Protein AF-M6GKV5-F1 (afdb_monomer)

Mean predicted aligned error: 7.82 Å

InterPro domains:
  IPR021246 Protein of unknown function DUF2797 [PF10977] (16-165)

Radius of gyration: 19.6 Å; Cα contacts (8 Å, |Δi|>4): 240; chains: 1; bounding box: 43×52×45 Å

Solvent-accessible surface area (backbone atoms only — not comparable to full-atom values): 10154 Å² total; per-residue (Å²): 132,84,76,83,63,79,79,56,80,62,60,68,76,50,64,96,54,92,82,84,88,77,86,84,86,70,43,54,14,68,88,75,61,49,80,35,98,59,73,39,92,92,35,19,32,75,65,54,38,73,53,39,49,88,52,36,67,32,71,81,38,27,56,63,50,48,51,91,75,80,43,61,75,40,58,78,55,39,54,73,67,37,55,34,58,18,31,27,27,41,31,36,26,78,54,57,30,70,48,76,39,72,52,81,74,79,78,50,72,51,48,81,68,56,23,86,45,72,47,82,70,49,76,36,67,25,35,37,59,34,26,46,51,41,59,58,50,42,76,81,32,60,75,76,77,57,65,68,51,55,74,72,46,85,54,85,88,73,71,57,70,66,56,56,75,78,111

Organism: NCBI:txid1001590

Structure (mmCIF, N/CA/C/O backbone):
data_AF-M6GKV5-F1
#
_entry.id   AF-M6GKV5-F1
#
loop_
_atom_site.group_PDB
_atom_site.id
_atom_site.type_symbol
_atom_site.label_atom_id
_atom_site.label_alt_id
_atom_site.label_comp_id
_atom_site.label_asym_id
_atom_site.label_entity_id
_atom_site.label_seq_id
_atom_site.pdbx_PDB_ins_code
_atom_site.Cartn_x
_atom_site.Cartn_y
_atom_site.Cartn_z
_atom_site.occupancy
_atom_site.B_iso_or_equiv
_atom_site.auth_seq_id
_atom_site.auth_comp_id
_atom_site.auth_asym_id
_atom_site.auth_atom_id
_atom_site.pdbx_PDB_model_num
ATOM 1 N N . GLN A 1 1 ? -12.727 6.338 -12.008 1.00 35.12 1 GLN A N 1
ATOM 2 C CA . GLN A 1 1 ? -13.398 5.731 -10.838 1.00 35.12 1 GLN A CA 1
ATOM 3 C C . GLN A 1 1 ? -14.035 6.851 -10.035 1.00 35.12 1 GLN A C 1
ATOM 5 O O . GLN A 1 1 ? -13.320 7.759 -9.635 1.00 35.12 1 GLN A O 1
ATOM 10 N N . LYS A 1 2 ? -15.362 6.851 -9.859 1.00 23.94 2 LYS A N 1
ATOM 11 C CA . LYS A 1 2 ? -16.000 7.783 -8.923 1.00 23.94 2 LYS A CA 1
ATOM 12 C C . LYS A 1 2 ? -15.650 7.295 -7.523 1.00 23.94 2 LYS A C 1
ATOM 14 O O . LYS A 1 2 ? -16.086 6.213 -7.139 1.00 23.94 2 LYS A O 1
ATOM 19 N N . ALA A 1 3 ? -14.816 8.037 -6.801 1.00 28.81 3 ALA A N 1
ATOM 20 C CA . ALA A 1 3 ? -14.726 7.849 -5.366 1.00 28.81 3 ALA A CA 1
ATOM 21 C C . ALA A 1 3 ? -16.154 8.007 -4.829 1.00 28.81 3 ALA A C 1
ATOM 23 O O . ALA A 1 3 ? -16.751 9.069 -4.996 1.00 28.81 3 ALA A O 1
ATOM 24 N N . ASN A 1 4 ? -16.718 6.950 -4.241 1.00 33.19 4 ASN A N 1
ATOM 25 C CA . ASN A 1 4 ? -17.894 7.064 -3.382 1.00 33.19 4 ASN A CA 1
ATOM 26 C C . ASN A 1 4 ? -17.438 7.787 -2.110 1.00 33.19 4 ASN A C 1
ATOM 28 O O . ASN A 1 4 ? -17.336 7.210 -1.030 1.00 33.19 4 ASN A O 1
ATOM 32 N N . ILE A 1 5 ? -17.099 9.067 -2.256 1.00 46.44 5 ILE A N 1
ATOM 33 C CA . ILE A 1 5 ? -17.201 10.006 -1.159 1.00 46.44 5 ILE A CA 1
ATOM 34 C C . ILE A 1 5 ? -18.688 9.953 -0.845 1.00 46.44 5 ILE A C 1
ATOM 36 O O . ILE A 1 5 ? -19.506 10.256 -1.711 1.00 46.44 5 ILE A O 1
ATOM 40 N N . GLN A 1 6 ? -19.053 9.474 0.343 1.00 49.38 6 GLN A N 1
ATOM 41 C CA . GLN A 1 6 ? -20.371 9.784 0.869 1.00 49.38 6 GLN A CA 1
ATOM 42 C C . GLN A 1 6 ? -20.439 11.309 0.857 1.00 49.38 6 GLN A C 1
ATOM 44 O O . GLN A 1 6 ? -19.836 11.953 1.716 1.00 49.38 6 GLN A O 1
ATOM 49 N N . GLU A 1 7 ? -21.052 11.882 -0.180 1.00 50.94 7 GLU A N 1
ATOM 50 C CA . GLU A 1 7 ? -21.333 13.301 -0.257 1.00 50.94 7 GLU A CA 1
ATOM 51 C C . GLU A 1 7 ? -22.233 13.565 0.935 1.00 50.94 7 GLU A C 1
ATOM 53 O O . GLU A 1 7 ? -23.427 13.287 0.916 1.00 50.94 7 GLU A O 1
ATOM 58 N N . ASN A 1 8 ? -21.629 13.979 2.042 1.00 57.34 8 ASN A N 1
ATOM 59 C CA . ASN A 1 8 ? -22.368 14.496 3.160 1.00 57.34 8 ASN A CA 1
ATOM 60 C C . ASN A 1 8 ? -22.559 15.973 2.815 1.00 57.34 8 ASN A C 1
ATOM 62 O O . ASN A 1 8 ? -21.625 16.755 3.028 1.00 57.34 8 ASN A O 1
ATOM 66 N N . PRO A 1 9 ? -23.715 16.374 2.246 1.00 62.62 9 PRO A N 1
ATOM 67 C CA . PRO A 1 9 ? -23.938 17.743 1.774 1.00 62.62 9 PRO A CA 1
ATOM 68 C C . PRO A 1 9 ? -23.757 18.775 2.896 1.00 62.62 9 PRO A C 1
ATOM 70 O O . PRO A 1 9 ? -23.575 19.961 2.641 1.00 62.62 9 PRO A O 1
ATOM 73 N N . ASN A 1 10 ? -23.733 18.323 4.154 1.00 69.62 10 ASN A N 1
ATOM 74 C CA . ASN A 1 10 ? -23.466 19.155 5.311 1.00 69.62 10 ASN A CA 1
ATOM 75 C C . ASN A 1 10 ? -22.005 19.568 5.493 1.00 69.62 10 ASN A C 1
ATOM 77 O O . ASN A 1 10 ? -21.770 20.497 6.256 1.00 69.62 10 ASN A O 1
ATOM 81 N N . ILE A 1 11 ? -21.017 18.948 4.835 1.00 74.62 11 ILE A N 1
ATOM 82 C CA . ILE A 1 11 ? -19.611 19.328 5.057 1.00 74.62 11 ILE A CA 1
ATOM 83 C C . ILE A 1 11 ? -19.330 20.759 4.574 1.00 74.62 11 ILE A C 1
ATOM 85 O O . ILE A 1 11 ? -18.618 21.512 5.237 1.00 74.62 11 ILE A O 1
ATOM 89 N N . LEU A 1 12 ? -19.987 21.167 3.480 1.00 83.56 12 LEU A N 1
ATOM 90 C CA . LEU A 1 12 ? -19.920 22.527 2.942 1.00 83.56 12 LEU A CA 1
ATOM 91 C C . LEU A 1 12 ? -20.478 23.556 3.936 1.00 83.56 12 LEU A C 1
ATOM 93 O O . LEU A 1 12 ? -19.957 24.664 4.033 1.00 83.56 12 LEU A O 1
ATOM 97 N N . ASN A 1 13 ? -21.460 23.166 4.757 1.00 85.62 13 ASN A N 1
ATOM 98 C CA . ASN A 1 13 ? -22.071 24.033 5.770 1.00 85.62 13 ASN A CA 1
ATOM 99 C C . ASN A 1 13 ? -21.129 24.369 6.938 1.00 85.62 13 ASN A C 1
ATOM 101 O O . ASN A 1 13 ? -21.470 25.208 7.779 1.00 85.62 13 ASN A O 1
ATOM 105 N N . TYR A 1 14 ? -19.968 23.718 7.019 1.00 83.19 14 TYR A N 1
ATOM 106 C CA . TYR A 1 14 ? -18.946 23.973 8.032 1.00 83.19 14 TYR A CA 1
ATOM 107 C C . TYR A 1 14 ? -17.732 24.746 7.496 1.00 83.19 14 TYR A C 1
ATOM 109 O O . TYR A 1 14 ? -16.850 25.096 8.281 1.00 83.19 14 TYR A O 1
ATOM 117 N N . LEU A 1 15 ? -17.696 25.077 6.198 1.00 87.50 15 LEU A N 1
ATOM 118 C CA . LEU A 1 15 ? -16.648 25.925 5.627 1.00 87.50 15 LEU A CA 1
ATOM 119 C C . LEU A 1 15 ? -16.670 27.326 6.256 1.00 87.50 15 LEU A C 1
ATOM 121 O O . LEU A 1 15 ? -17.727 27.908 6.490 1.00 87.50 15 LEU A O 1
ATOM 125 N N . GLY A 1 16 ? -15.486 27.855 6.572 1.00 88.25 16 GLY A N 1
ATOM 126 C CA . GLY A 1 16 ? -15.324 29.163 7.220 1.00 88.25 16 GLY A CA 1
ATOM 127 C C . GLY A 1 16 ? -15.725 29.211 8.701 1.00 88.25 16 GLY A C 1
ATOM 128 O O . GLY A 1 16 ? -15.538 30.241 9.348 1.00 88.25 16 GLY A O 1
ATOM 129 N N . LYS A 1 17 ? -16.240 28.114 9.274 1.00 91.69 17 LYS A N 1
ATOM 130 C CA . LYS A 1 17 ? -16.571 28.030 10.703 1.00 91.69 17 LYS A CA 1
ATOM 131 C C . LYS A 1 17 ? -15.373 27.535 11.511 1.00 91.69 17 LYS A C 1
ATOM 133 O O . LYS A 1 17 ? -14.589 26.706 11.056 1.00 91.69 17 LYS A O 1
ATOM 138 N N . LYS A 1 18 ? -15.259 28.004 12.757 1.00 91.38 18 LYS A N 1
ATOM 139 C CA . LYS A 1 18 ? -14.307 27.440 13.723 1.00 91.38 18 LYS A CA 1
ATOM 140 C C . LYS A 1 18 ? -14.850 26.107 14.229 1.00 91.38 18 LYS A C 1
ATOM 142 O O . LYS A 1 18 ? -15.872 26.073 14.909 1.00 91.38 18 LYS A O 1
ATOM 147 N N . LEU A 1 19 ? -14.166 25.023 13.886 1.00 90.06 19 LEU A N 1
ATOM 148 C CA . LEU A 1 19 ? -14.475 23.685 14.374 1.00 90.06 19 LEU A CA 1
ATOM 149 C C . LEU A 1 19 ? -13.652 23.387 15.626 1.00 90.06 19 LEU A C 1
ATOM 151 O O . LEU A 1 19 ? -12.460 23.686 15.681 1.00 90.06 19 LEU A O 1
ATOM 155 N N . ARG A 1 20 ? -14.290 22.768 16.619 1.00 91.50 20 ARG A N 1
ATOM 156 C CA . ARG A 1 20 ? -13.618 22.194 17.785 1.00 91.50 20 ARG A CA 1
ATOM 157 C C . ARG A 1 20 ? -13.834 20.689 17.762 1.00 91.50 20 ARG A C 1
ATOM 159 O O . ARG A 1 20 ? -14.970 20.231 17.689 1.00 91.50 20 ARG A O 1
ATOM 166 N N . LEU A 1 21 ? -12.742 19.937 17.822 1.00 91.19 21 LEU A N 1
ATOM 167 C CA . LEU A 1 21 ? -12.769 18.489 17.979 1.00 91.19 21 LEU A CA 1
ATOM 168 C C . LEU A 1 21 ? -12.429 18.158 19.430 1.00 91.19 21 LEU A C 1
ATOM 170 O O . LEU A 1 21 ? -11.436 18.650 19.966 1.00 91.19 21 LEU A O 1
ATOM 174 N N . GLU A 1 22 ? -13.254 17.330 20.060 1.00 93.00 22 GLU A N 1
ATOM 175 C CA . GLU A 1 22 ? -13.043 16.860 21.426 1.00 93.00 22 GLU A CA 1
ATOM 176 C C . GLU A 1 22 ? -13.018 15.336 21.444 1.00 93.00 22 GLU A C 1
ATOM 178 O O . GLU A 1 22 ? -13.898 14.668 20.895 1.00 93.00 22 GLU A O 1
ATOM 183 N N . PHE A 1 23 ? -11.995 14.770 22.083 1.00 90.50 23 PHE A N 1
ATOM 184 C CA . PHE A 1 23 ? -11.916 13.329 22.246 1.00 90.50 23 PHE A CA 1
ATOM 185 C C . PHE A 1 23 ? -12.857 12.879 23.365 1.00 90.50 23 PHE A C 1
ATOM 187 O O . PHE A 1 23 ? -12.665 13.207 24.531 1.00 90.50 23 PHE A O 1
ATOM 194 N N . THR A 1 24 ? -13.852 12.069 23.012 1.00 89.69 24 THR A N 1
ATOM 195 C CA . THR A 1 24 ? -14.895 11.593 23.941 1.00 89.69 24 THR A CA 1
ATOM 196 C C . THR A 1 24 ? -14.413 10.550 24.960 1.00 89.69 24 THR A C 1
ATOM 198 O O . THR A 1 24 ? -15.215 10.026 25.734 1.00 89.69 24 THR A O 1
ATOM 201 N N . GLY A 1 25 ? -13.131 10.172 24.934 1.00 91.69 25 GLY A N 1
ATOM 202 C CA . GLY A 1 25 ? -12.575 9.099 25.766 1.00 91.69 25 GLY A CA 1
ATOM 203 C C . GLY A 1 25 ? -12.913 7.685 25.281 1.00 91.69 25 GLY A C 1
ATOM 204 O O . GLY A 1 25 ? -12.496 6.706 25.898 1.00 91.69 25 GLY A O 1
ATOM 205 N N . LYS A 1 26 ? -13.668 7.550 24.184 1.00 92.81 26 LYS A N 1
ATOM 206 C CA . LYS A 1 26 ? -14.112 6.263 23.640 1.00 92.81 26 LYS A CA 1
ATOM 207 C C . LYS A 1 26 ? -13.503 6.043 22.264 1.00 92.81 26 LYS A C 1
ATOM 209 O O . LYS A 1 26 ? -13.656 6.871 21.373 1.00 92.81 26 LYS A O 1
ATOM 214 N N . ILE A 1 27 ? -12.884 4.884 22.077 1.00 94.12 27 ILE A N 1
ATOM 215 C CA . ILE A 1 27 ? -12.479 4.384 20.762 1.00 94.12 27 ILE A CA 1
ATOM 216 C C . ILE A 1 27 ? -13.464 3.282 20.385 1.00 94.12 27 ILE A C 1
ATOM 218 O O . ILE A 1 27 ? -13.771 2.425 21.214 1.00 94.12 27 ILE A O 1
ATOM 222 N N . ARG A 1 28 ? -13.981 3.299 19.156 1.00 95.31 28 ARG A N 1
ATOM 223 C CA . ARG A 1 28 ? -14.873 2.257 18.635 1.00 95.31 28 ARG A CA 1
ATOM 224 C C . ARG A 1 28 ? -14.193 1.526 17.491 1.00 95.31 28 ARG A C 1
ATOM 226 O O . ARG A 1 28 ? -13.590 2.166 16.640 1.00 95.31 28 ARG A O 1
ATOM 233 N N . CYS A 1 29 ? -14.312 0.202 17.496 1.00 95.75 29 CYS A N 1
ATOM 234 C CA . CYS A 1 29 ? -13.893 -0.632 16.376 1.00 95.75 29 CYS A CA 1
ATOM 235 C C . CYS A 1 29 ? -14.651 -0.223 15.107 1.00 95.75 29 CYS A C 1
ATOM 237 O O . CYS A 1 29 ? -15.880 -0.146 15.157 1.00 95.75 29 CYS A O 1
ATOM 239 N N . VAL A 1 30 ? -13.947 -0.015 13.996 1.00 95.00 30 VAL A N 1
ATOM 240 C CA . VAL A 1 30 ? -14.570 0.323 12.708 1.00 95.00 30 VAL A CA 1
ATOM 241 C C . VAL A 1 30 ? -15.416 -0.841 12.184 1.00 95.00 30 VAL A C 1
ATOM 243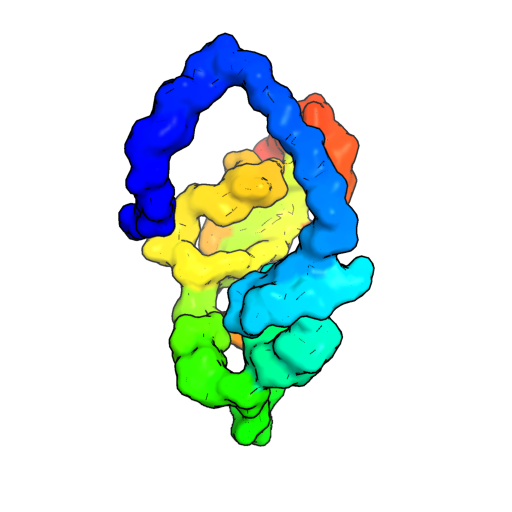 O O . VAL A 1 30 ? -16.547 -0.609 11.770 1.00 95.00 30 VAL A O 1
ATOM 246 N N . SER A 1 31 ? -14.948 -2.091 12.295 1.00 94.19 31 SER A N 1
ATOM 247 C CA . SER A 1 31 ? -15.705 -3.243 11.778 1.00 94.19 31 SER A CA 1
ATOM 248 C C . SER A 1 31 ? -16.885 -3.667 12.662 1.00 94.19 31 SER A C 1
ATOM 250 O O . SER A 1 31 ? -17.928 -4.048 12.146 1.00 94.19 31 SER A O 1
ATOM 252 N N . CYS A 1 32 ? -16.747 -3.641 13.998 1.00 94.75 32 CYS A N 1
ATOM 253 C CA . CYS A 1 32 ? -17.768 -4.199 14.911 1.00 94.75 32 CYS A CA 1
ATOM 254 C C . CYS A 1 32 ? -18.400 -3.199 15.891 1.00 94.75 32 CYS A C 1
ATOM 256 O O . CYS A 1 32 ? -19.233 -3.580 16.712 1.00 94.75 32 CYS A O 1
ATOM 258 N N . GLY A 1 33 ? -17.979 -1.932 15.886 1.00 95.06 33 GLY A N 1
ATOM 259 C CA . GLY A 1 33 ? -18.553 -0.865 16.717 1.00 95.06 33 GLY A CA 1
ATOM 260 C C . GLY A 1 33 ? -18.280 -0.954 18.227 1.00 95.06 33 GLY A C 1
ATOM 261 O O . GLY A 1 33 ? -18.621 -0.018 18.964 1.00 95.06 33 GLY A O 1
ATOM 262 N N . ARG A 1 34 ? -17.659 -2.044 18.708 1.00 95.31 34 ARG A N 1
ATOM 263 C CA . ARG A 1 34 ? -17.352 -2.267 20.130 1.00 95.31 34 ARG A CA 1
ATOM 264 C C . ARG A 1 34 ? -16.420 -1.180 20.664 1.00 95.31 34 ARG A C 1
ATOM 266 O O . ARG A 1 34 ? -15.432 -0.828 20.019 1.00 95.31 34 ARG A O 1
ATOM 273 N N . ILE A 1 35 ? -16.712 -0.695 21.871 1.00 95.25 35 ILE A N 1
ATOM 274 C CA . ILE A 1 35 ? -15.834 0.234 22.583 1.00 95.25 35 ILE A CA 1
ATOM 275 C C . ILE A 1 35 ? -14.572 -0.512 23.024 1.00 95.25 35 ILE A C 1
ATOM 277 O O . ILE A 1 35 ? -14.642 -1.578 23.634 1.00 95.25 35 ILE A O 1
ATOM 281 N N . THR A 1 36 ? -13.415 0.058 22.719 1.00 94.50 36 THR A N 1
ATOM 282 C CA . THR A 1 36 ? -12.098 -0.483 23.045 1.00 94.50 36 THR A CA 1
ATOM 283 C C . THR A 1 36 ? -11.237 0.597 23.691 1.00 94.50 36 THR A C 1
ATOM 285 O O . THR A 1 36 ? -11.452 1.791 23.494 1.00 94.50 36 THR A O 1
ATOM 288 N N . LYS A 1 37 ? -10.248 0.179 24.486 1.00 91.12 37 LYS A N 1
ATOM 289 C CA . LYS A 1 37 ? -9.247 1.088 25.068 1.00 91.12 37 LYS A CA 1
ATOM 290 C C . LYS A 1 37 ? -8.160 1.476 24.063 1.00 91.12 37 LYS A C 1
ATOM 292 O O . LYS A 1 37 ? -7.479 2.47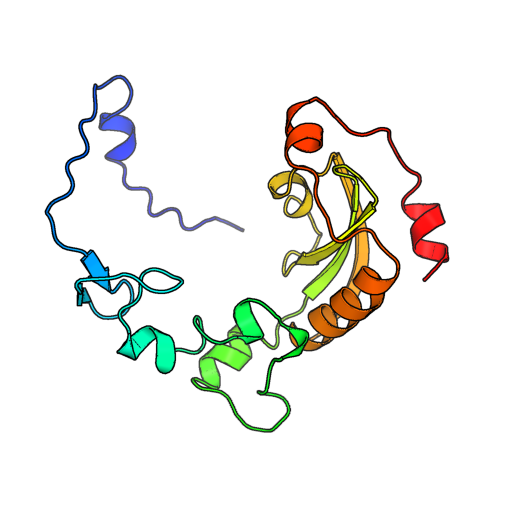4 24.260 1.00 91.12 37 LYS A O 1
ATOM 297 N N . LYS A 1 38 ? -7.962 0.657 23.027 1.00 92.00 38 LYS A N 1
ATOM 298 C CA . LYS A 1 38 ? -6.923 0.820 22.003 1.00 92.00 38 LYS A CA 1
ATOM 299 C C . LYS A 1 38 ? -7.482 0.475 20.631 1.00 92.00 38 LYS A C 1
ATOM 301 O O . LYS A 1 38 ? -8.308 -0.431 20.516 1.00 92.00 38 LYS A O 1
ATOM 306 N N . SER A 1 39 ? -7.002 1.184 19.622 1.00 93.31 39 SER A N 1
ATOM 307 C CA . SER A 1 39 ? -7.238 0.868 18.217 1.00 93.31 39 SER A CA 1
ATOM 308 C C . SER A 1 39 ? -6.047 0.095 17.653 1.00 93.31 39 SER A C 1
ATOM 310 O O . SER A 1 39 ? -4.909 0.375 18.032 1.00 93.31 39 SER A O 1
ATOM 312 N N . PHE A 1 40 ? -6.304 -0.853 16.758 1.00 93.31 40 PHE A N 1
ATOM 313 C CA . PHE A 1 40 ? -5.293 -1.633 16.050 1.00 93.31 40 PHE A CA 1
ATOM 314 C C . PHE A 1 40 ? -5.484 -1.478 14.538 1.00 93.31 40 PHE A C 1
ATOM 316 O O . PHE A 1 40 ? -6.616 -1.495 14.055 1.00 93.31 40 PHE A O 1
ATOM 323 N N . ASN A 1 41 ? -4.377 -1.358 13.799 1.00 88.69 41 ASN A N 1
ATOM 324 C CA . ASN A 1 41 ? -4.340 -1.253 12.336 1.00 88.69 41 ASN A CA 1
ATOM 325 C C . ASN A 1 41 ? -5.406 -0.289 11.763 1.00 88.69 41 ASN A C 1
ATOM 327 O O . ASN A 1 41 ? -5.382 0.896 12.090 1.00 88.69 41 ASN A O 1
ATOM 331 N N . GLN A 1 42 ? -6.368 -0.794 10.983 1.00 85.31 42 GLN A N 1
ATOM 332 C CA . GLN A 1 42 ? -7.424 -0.039 10.291 1.00 85.31 42 GLN A CA 1
ATOM 333 C C . GLN A 1 42 ? -8.539 0.507 11.210 1.00 85.31 42 GLN A C 1
ATOM 335 O O . GLN A 1 42 ? -9.662 0.730 10.768 1.00 85.31 42 GLN A O 1
ATOM 340 N N . GLY A 1 43 ? -8.279 0.718 12.504 1.00 92.38 43 GLY A N 1
ATOM 341 C CA . GLY A 1 43 ? -9.313 1.204 13.427 1.00 92.38 43 GLY A CA 1
ATOM 342 C C . GLY A 1 43 ? -10.016 0.108 14.232 1.00 92.38 43 GLY A C 1
ATOM 343 O O . GLY A 1 43 ? -11.107 0.328 14.758 1.00 92.38 43 GLY A O 1
ATOM 344 N N . ASN A 1 44 ? -9.436 -1.087 14.313 1.00 96.12 44 ASN A N 1
ATOM 345 C CA . ASN A 1 44 ? -10.117 -2.284 14.791 1.00 96.12 44 ASN A CA 1
ATOM 346 C C . ASN A 1 44 ? -9.829 -2.613 16.259 1.00 96.12 44 ASN A C 1
ATOM 348 O O . ASN A 1 44 ? -8.826 -2.195 16.837 1.00 96.12 44 ASN A O 1
ATOM 352 N N . CYS A 1 45 ? -10.726 -3.372 16.896 1.00 96.31 45 CYS A N 1
ATOM 353 C CA . CYS A 1 45 ? -10.450 -3.972 18.201 1.00 96.31 45 CYS A CA 1
ATOM 354 C C . CYS A 1 45 ? -9.513 -5.181 18.051 1.00 96.31 45 CYS A C 1
ATOM 356 O O . CYS A 1 45 ? -9.350 -5.720 16.959 1.00 96.31 45 CYS A O 1
ATOM 358 N N . PHE A 1 46 ? -8.931 -5.648 19.159 1.00 95.81 46 PHE A N 1
ATOM 359 C CA . PHE A 1 46 ? -7.952 -6.743 19.140 1.00 95.81 46 PHE A CA 1
ATOM 360 C C . PHE A 1 46 ? -8.482 -8.044 18.510 1.00 95.81 46 PHE A C 1
ATOM 362 O O . PHE A 1 46 ? -7.728 -8.749 17.844 1.00 95.81 46 PHE A O 1
ATOM 369 N N . THR A 1 47 ? -9.769 -8.356 18.690 1.00 95.81 47 THR A N 1
ATOM 370 C CA . THR A 1 47 ? -10.397 -9.532 18.067 1.00 95.81 47 THR A CA 1
ATOM 371 C C . THR A 1 47 ? -10.471 -9.367 16.552 1.00 95.81 47 THR A C 1
ATOM 373 O O . THR A 1 47 ? -9.902 -10.180 15.838 1.00 95.81 47 THR A O 1
ATOM 376 N N . CYS A 1 48 ? -11.077 -8.281 16.059 1.00 95.75 48 CYS A N 1
ATOM 377 C CA . CYS A 1 48 ? -11.181 -8.006 14.621 1.00 95.75 48 CYS A CA 1
ATOM 378 C C . CYS A 1 48 ? -9.803 -7.898 13.946 1.00 95.75 48 CYS A C 1
ATOM 380 O O . CYS A 1 48 ? -9.624 -8.346 12.819 1.00 95.75 48 CYS A O 1
ATOM 382 N N . PHE A 1 49 ? -8.809 -7.357 14.650 1.00 95.38 49 PHE A N 1
ATOM 383 C CA . PHE A 1 49 ? -7.427 -7.303 14.178 1.00 95.38 49 PHE A CA 1
ATOM 384 C C . PHE A 1 49 ? -6.826 -8.697 13.914 1.00 95.38 49 PHE A C 1
ATOM 386 O O . PHE A 1 49 ? -6.112 -8.885 12.932 1.00 95.38 49 PHE A O 1
ATOM 393 N N . GLN A 1 50 ? -7.122 -9.681 14.764 1.00 93.75 50 GLN A N 1
ATOM 394 C CA . GLN A 1 50 ? -6.635 -11.052 14.589 1.00 93.75 50 GLN A CA 1
ATOM 395 C C . GLN A 1 50 ? -7.447 -11.856 13.575 1.00 93.75 50 GLN A C 1
ATOM 397 O O . GLN A 1 50 ? -6.901 -12.764 12.958 1.00 93.75 50 GLN A O 1
ATOM 402 N N . THR A 1 51 ? -8.737 -11.556 13.420 1.00 94.00 51 THR A N 1
ATOM 403 C CA . THR A 1 51 ? -9.643 -12.406 12.640 1.00 94.00 51 THR A CA 1
ATOM 404 C C . THR A 1 51 ? -9.884 -11.916 11.222 1.00 94.00 51 THR A C 1
ATOM 406 O O . THR A 1 51 ? -10.094 -12.749 10.357 1.00 94.00 51 THR A O 1
ATOM 409 N N . LEU A 1 52 ? -9.864 -10.606 10.956 1.00 95.56 52 LEU A N 1
ATOM 410 C CA . LEU A 1 52 ? -10.196 -10.087 9.624 1.00 95.56 52 LEU A CA 1
ATOM 411 C C . LEU A 1 52 ? -8.981 -10.101 8.690 1.00 95.56 52 LEU A C 1
ATOM 413 O O . LEU A 1 52 ? -7.863 -9.783 9.116 1.00 95.56 52 LEU A O 1
ATOM 417 N N . ALA A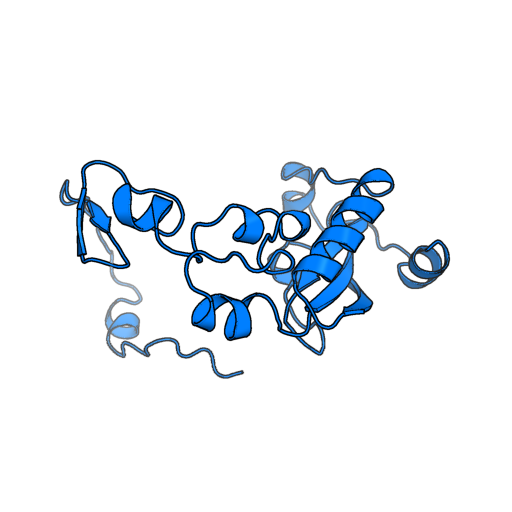 1 53 ? -9.210 -10.431 7.419 1.00 94.25 53 ALA A N 1
ATOM 418 C CA . ALA A 1 53 ? -8.190 -10.508 6.372 1.00 94.25 53 ALA A CA 1
ATOM 419 C C . ALA A 1 53 ? -7.594 -9.134 6.021 1.00 94.25 53 ALA A C 1
ATOM 421 O O . ALA A 1 53 ? -6.398 -9.029 5.762 1.00 94.25 53 ALA A O 1
ATOM 422 N N . GLU A 1 54 ? -8.375 -8.053 6.121 1.00 92.88 54 GLU A N 1
ATOM 423 C CA . GLU A 1 54 ? -7.892 -6.671 5.939 1.00 92.88 54 GLU A CA 1
ATOM 424 C C . GLU A 1 54 ? -6.809 -6.255 6.959 1.00 92.88 54 GLU A C 1
ATOM 426 O O . GLU A 1 54 ? -6.098 -5.265 6.764 1.00 92.88 54 GLU A O 1
ATOM 431 N N . ASN A 1 55 ? -6.680 -7.009 8.057 1.00 94.31 55 ASN A N 1
ATOM 432 C CA . ASN A 1 55 ? -5.669 -6.803 9.091 1.00 94.31 55 ASN A CA 1
ATOM 433 C C . ASN A 1 55 ? -4.528 -7.818 9.035 1.00 94.31 55 ASN A C 1
ATOM 435 O O . ASN A 1 55 ? -3.697 -7.857 9.945 1.00 94.31 55 ASN A O 1
ATOM 439 N N . ASP A 1 56 ? -4.491 -8.657 8.004 1.00 94.38 56 ASP A N 1
ATOM 440 C CA . ASP A 1 56 ? -3.442 -9.649 7.876 1.00 94.38 56 ASP A CA 1
ATOM 441 C C . ASP A 1 56 ? -2.101 -9.026 7.479 1.00 94.38 56 ASP A C 1
ATOM 443 O O . ASP A 1 56 ? -2.030 -7.950 6.879 1.00 94.38 56 ASP A O 1
ATOM 447 N N . LEU A 1 57 ? -1.009 -9.731 7.773 1.00 92.19 57 LEU A N 1
ATOM 448 C CA . LEU A 1 57 ? 0.33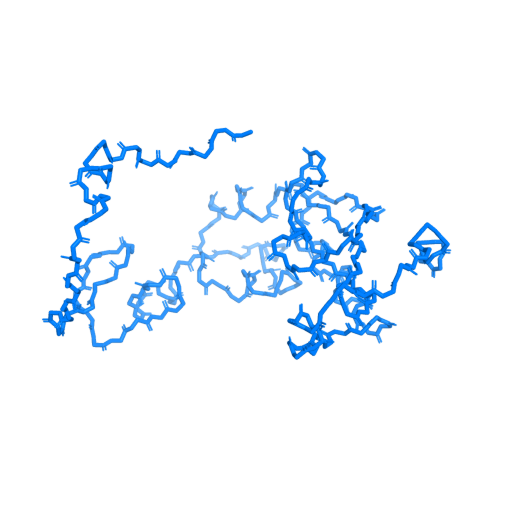7 -9.259 7.459 1.00 92.19 57 LEU A CA 1
ATOM 449 C C . LEU A 1 57 ? 0.524 -9.062 5.951 1.00 92.19 57 LEU A C 1
ATOM 451 O O . LEU A 1 57 ? 1.211 -8.128 5.533 1.00 92.19 57 LEU A O 1
ATOM 455 N N . CYS A 1 58 ? -0.155 -9.875 5.137 1.00 93.19 58 CYS A N 1
ATOM 456 C CA . CYS A 1 58 ? -0.112 -9.765 3.684 1.00 93.19 58 CYS A CA 1
ATOM 457 C C . CYS A 1 58 ? -0.661 -8.436 3.142 1.00 93.19 58 CYS A C 1
ATOM 459 O O . CYS A 1 58 ? -0.361 -8.052 2.013 1.00 93.19 58 CYS A O 1
ATOM 461 N N . ILE A 1 59 ? -1.411 -7.683 3.952 1.00 91.81 59 ILE A N 1
ATOM 462 C CA . ILE A 1 59 ? -1.880 -6.347 3.583 1.00 91.81 59 ILE A CA 1
ATOM 463 C C . ILE A 1 59 ? -0.758 -5.315 3.640 1.00 91.81 59 ILE A C 1
ATOM 465 O O . ILE A 1 59 ? -0.780 -4.359 2.868 1.00 91.81 59 ILE A O 1
ATOM 469 N N . LEU A 1 60 ? 0.233 -5.516 4.504 1.00 90.00 60 LEU A N 1
ATOM 470 C CA . LEU A 1 60 ? 1.412 -4.657 4.604 1.00 90.00 60 LEU A CA 1
ATOM 471 C C . LEU A 1 60 ? 2.588 -5.200 3.790 1.00 90.00 60 LEU A C 1
ATOM 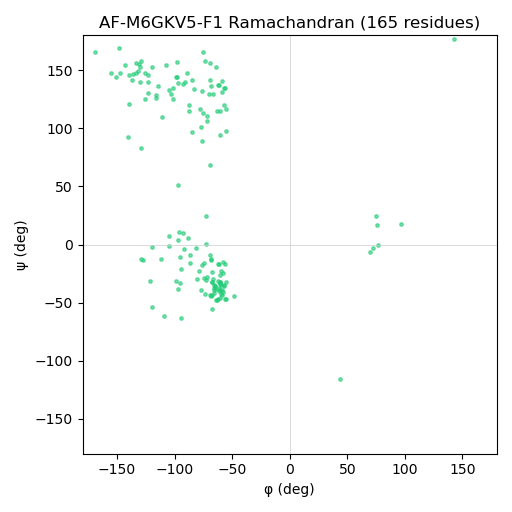473 O O . LEU A 1 60 ? 3.387 -4.427 3.276 1.00 90.00 60 LEU A O 1
ATOM 477 N N . ARG A 1 61 ? 2.697 -6.527 3.689 1.00 93.62 61 ARG A N 1
ATOM 478 C CA . ARG A 1 61 ? 3.779 -7.253 3.017 1.00 93.62 61 ARG A CA 1
ATOM 479 C C . ARG A 1 61 ? 3.190 -8.267 2.043 1.00 93.62 61 ARG A C 1
ATOM 481 O O . ARG A 1 61 ? 2.998 -9.425 2.421 1.00 93.62 61 ARG A O 1
ATOM 488 N N . PRO A 1 62 ? 2.830 -7.857 0.819 1.00 95.19 62 PRO A N 1
ATOM 489 C CA . PRO A 1 62 ? 2.064 -8.713 -0.082 1.00 95.19 62 PRO A CA 1
ATOM 490 C C . PRO A 1 62 ? 2.757 -10.023 -0.460 1.00 95.19 62 PRO A C 1
ATOM 492 O O . PRO A 1 62 ? 2.078 -11.023 -0.689 1.00 95.19 62 PRO A O 1
ATOM 495 N N . ASP A 1 63 ? 4.090 -10.057 -0.422 1.00 95.56 63 ASP A N 1
ATOM 496 C CA . ASP A 1 63 ? 4.901 -11.268 -0.590 1.00 95.56 63 ASP A CA 1
ATOM 497 C C . ASP A 1 63 ? 4.580 -12.366 0.444 1.00 95.56 63 ASP A C 1
ATOM 499 O O . ASP A 1 63 ? 4.766 -13.550 0.172 1.00 95.56 63 ASP A O 1
ATOM 503 N N . THR A 1 64 ? 4.051 -11.992 1.614 1.00 95.06 64 THR A N 1
ATOM 504 C CA . THR A 1 64 ? 3.671 -12.912 2.701 1.00 95.06 64 THR A CA 1
ATOM 505 C C . THR A 1 64 ? 2.237 -13.442 2.596 1.00 95.06 64 THR A C 1
ATOM 507 O O . THR A 1 64 ? 1.765 -14.132 3.499 1.00 95.06 64 THR A O 1
ATOM 510 N N . CYS A 1 65 ? 1.518 -13.142 1.509 1.00 94.62 65 CYS A N 1
ATOM 511 C CA . CYS A 1 65 ? 0.179 -13.679 1.278 1.00 94.62 65 CYS A CA 1
ATOM 512 C C . CYS A 1 65 ? 0.196 -15.209 1.280 1.00 94.62 65 CYS A C 1
ATOM 514 O O . CYS A 1 65 ? 0.848 -15.825 0.442 1.00 94.62 65 CYS A O 1
ATOM 516 N N . HIS A 1 66 ? -0.558 -15.821 2.189 1.00 93.62 66 HIS A N 1
ATOM 517 C CA . HIS A 1 66 ? -0.639 -17.272 2.372 1.00 93.62 66 HIS A CA 1
ATOM 518 C C . HIS A 1 66 ? -1.851 -17.909 1.670 1.00 93.62 66 HIS A C 1
ATOM 520 O O . HIS A 1 66 ? -2.020 -19.125 1.736 1.00 93.62 66 HIS A O 1
ATOM 526 N N . PHE A 1 67 ? -2.647 -17.127 0.924 1.00 92.38 67 PHE A N 1
ATOM 527 C CA . PHE A 1 67 ? -3.786 -17.652 0.157 1.00 92.38 67 PHE A CA 1
ATOM 528 C C . PHE A 1 67 ? -3.348 -18.722 -0.845 1.00 92.38 67 PHE A C 1
ATOM 530 O O . PHE A 1 67 ? -3.971 -19.773 -0.928 1.00 92.38 67 PHE A O 1
ATOM 537 N N . HIS A 1 68 ? -2.210 -18.528 -1.519 1.00 87.12 68 HIS A N 1
ATOM 538 C CA . HIS A 1 68 ? -1.627 -19.529 -2.424 1.00 87.12 68 HIS A CA 1
ATOM 539 C C . HIS A 1 68 ? -1.361 -20.904 -1.772 1.00 87.12 68 HIS A C 1
ATOM 541 O O . HIS A 1 68 ? -1.185 -21.884 -2.486 1.00 87.12 68 HIS A O 1
ATOM 547 N N . LEU A 1 69 ? -1.338 -20.989 -0.436 1.00 91.50 69 LEU A N 1
ATOM 548 C CA . LEU A 1 69 ? -1.205 -22.231 0.335 1.00 91.50 69 LEU A CA 1
ATOM 549 C C . LEU A 1 69 ? -2.566 -22.846 0.714 1.00 91.50 69 LEU A C 1
ATOM 551 O O . LEU A 1 69 ? -2.622 -23.737 1.555 1.00 91.50 69 LEU A O 1
ATOM 555 N N . GLY A 1 70 ? -3.669 -22.340 0.159 1.00 89.62 70 GLY A N 1
ATOM 556 C CA . GLY A 1 70 ? -5.030 -22.747 0.513 1.00 89.62 70 GLY A CA 1
ATOM 557 C C . GLY A 1 70 ? -5.521 -22.182 1.849 1.00 89.62 70 GLY A C 1
ATOM 558 O O . GLY A 1 70 ? -6.487 -22.694 2.406 1.00 89.62 70 GLY A O 1
ATOM 559 N N . THR A 1 71 ? -4.866 -21.146 2.390 1.00 91.25 71 THR A N 1
ATOM 560 C CA . THR A 1 71 ? -5.228 -20.564 3.693 1.00 91.25 71 THR A CA 1
ATOM 561 C C . THR A 1 71 ? -5.476 -19.065 3.575 1.00 91.25 71 THR A C 1
ATOM 563 O O . THR A 1 71 ? -4.613 -18.317 3.132 1.00 91.25 71 THR A O 1
ATOM 566 N N . CYS A 1 72 ? -6.640 -18.585 4.000 1.00 93.94 72 CYS A N 1
ATOM 567 C CA . CYS A 1 72 ? -6.937 -17.162 4.155 1.00 93.94 72 CYS A CA 1
ATOM 568 C C . CYS A 1 72 ? -7.899 -16.996 5.330 1.00 93.94 72 CYS A C 1
ATOM 570 O O . CYS A 1 72 ? -8.724 -17.878 5.561 1.00 93.94 72 CYS A O 1
ATOM 572 N N . ARG A 1 73 ? -7.808 -15.881 6.064 1.00 94.00 73 ARG A N 1
ATOM 573 C CA . ARG A 1 73 ? -8.775 -15.590 7.132 1.00 94.00 73 ARG A CA 1
ATOM 574 C C . ARG A 1 73 ? -10.197 -15.464 6.580 1.00 94.00 73 ARG A C 1
ATOM 576 O O . ARG A 1 73 ? -11.136 -15.927 7.212 1.00 94.00 73 ARG A O 1
ATOM 583 N N . GLU A 1 74 ? -10.323 -14.875 5.390 1.00 94.94 74 GLU A N 1
ATOM 584 C CA . GLU A 1 74 ? -11.584 -14.673 4.670 1.00 94.94 74 GLU A CA 1
ATOM 585 C C . GLU A 1 74 ? -11.347 -14.929 3.165 1.00 94.94 74 GLU A C 1
ATOM 587 O O . GLU A 1 74 ? -10.917 -14.019 2.453 1.00 94.94 74 GLU A O 1
ATOM 592 N N . PRO A 1 75 ? -11.566 -16.162 2.663 1.00 93.12 75 PRO A N 1
ATOM 593 C CA . PRO A 1 75 ? -11.296 -16.516 1.265 1.00 93.12 75 PRO A CA 1
ATOM 594 C C . PRO A 1 75 ? -12.021 -15.630 0.239 1.00 93.12 75 PRO A C 1
ATOM 596 O O . PRO A 1 75 ? -11.372 -15.066 -0.637 1.00 93.12 75 PRO A O 1
ATOM 599 N N . ASP A 1 76 ? -13.321 -15.382 0.413 1.00 93.19 76 ASP A N 1
ATOM 600 C CA . ASP A 1 76 ? -14.094 -14.524 -0.505 1.00 93.19 76 ASP A CA 1
ATOM 601 C C . ASP A 1 76 ? -13.540 -13.083 -0.565 1.00 93.19 76 ASP A C 1
ATOM 603 O O . ASP A 1 76 ? -13.552 -12.406 -1.599 1.00 93.19 76 ASP A O 1
ATOM 607 N N . TRP A 1 77 ? -13.001 -12.601 0.560 1.00 92.75 77 TRP A N 1
ATOM 608 C CA . TRP A 1 77 ? -12.325 -11.308 0.621 1.00 92.75 77 TRP A CA 1
ATOM 609 C C . TRP A 1 77 ? -11.003 -11.343 -0.152 1.00 92.75 77 TRP A C 1
ATOM 611 O O . TRP A 1 77 ? -10.697 -10.422 -0.911 1.00 92.75 77 TRP A O 1
ATOM 621 N N . GLY A 1 78 ? -10.220 -12.412 0.003 1.00 91.88 78 GLY A N 1
ATOM 622 C CA . GLY A 1 78 ? -8.949 -12.562 -0.696 1.00 91.88 78 GLY A CA 1
ATOM 623 C C . GLY A 1 78 ? -9.103 -12.683 -2.215 1.00 91.88 78 GLY A C 1
ATOM 624 O O . GLY A 1 78 ? -8.297 -12.088 -2.927 1.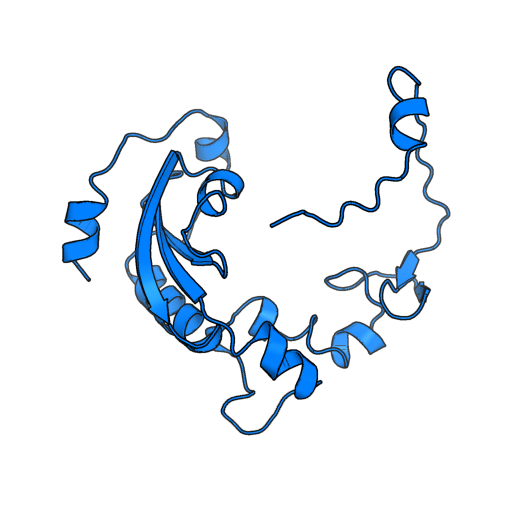00 91.88 78 GLY A O 1
ATOM 625 N N . ASP A 1 79 ? -10.151 -13.324 -2.729 1.00 90.06 79 ASP A N 1
ATOM 626 C CA . ASP A 1 79 ? -10.422 -13.360 -4.177 1.00 90.06 79 ASP A CA 1
ATOM 627 C C . ASP A 1 79 ? -10.603 -11.954 -4.761 1.00 90.06 79 ASP A C 1
ATOM 629 O O . ASP A 1 79 ? -10.073 -11.623 -5.820 1.00 90.06 79 ASP A O 1
ATOM 633 N N . THR A 1 80 ? -11.277 -11.075 -4.022 1.00 90.25 80 THR A N 1
ATOM 634 C CA . THR A 1 80 ? -11.578 -9.709 -4.474 1.00 90.25 80 THR A CA 1
ATOM 635 C C . THR A 1 80 ? -10.472 -8.687 -4.182 1.00 90.25 80 THR A C 1
ATOM 637 O O . THR A 1 80 ? -10.473 -7.607 -4.775 1.00 90.25 80 THR A O 1
ATOM 640 N N . HIS A 1 81 ? -9.517 -8.997 -3.295 1.00 89.88 81 HIS A N 1
ATOM 641 C CA . HIS A 1 81 ? -8.485 -8.046 -2.844 1.00 89.88 81 HIS A CA 1
ATOM 642 C C . HIS A 1 81 ? -7.040 -8.497 -3.099 1.00 89.88 81 HIS A C 1
ATOM 644 O O . HIS A 1 81 ? -6.156 -7.658 -3.300 1.00 89.88 81 HIS A O 1
ATOM 650 N N . CYS A 1 82 ? -6.774 -9.801 -3.071 1.00 91.31 82 CYS A N 1
ATOM 651 C CA . CYS A 1 82 ? -5.452 -10.384 -3.299 1.00 91.31 82 CYS A CA 1
ATOM 652 C C . CYS A 1 82 ? -5.285 -10.861 -4.747 1.00 91.31 82 CYS A C 1
ATOM 654 O O . CYS A 1 82 ? -4.209 -10.666 -5.315 1.00 91.31 82 CYS A O 1
ATOM 656 N N . PHE A 1 83 ? -6.329 -11.427 -5.361 1.00 91.12 83 PHE A N 1
ATOM 657 C CA . PHE A 1 83 ? -6.316 -11.930 -6.746 1.00 91.12 83 PHE A CA 1
ATOM 658 C C . PHE A 1 83 ? -6.890 -10.922 -7.737 1.00 91.12 83 PHE A C 1
ATOM 660 O O . PHE A 1 83 ? -7.761 -11.216 -8.551 1.00 91.12 83 PHE A O 1
ATOM 667 N N . ILE A 1 84 ? -6.371 -9.702 -7.661 1.00 90.25 84 ILE A N 1
ATOM 668 C CA . ILE A 1 84 ? -6.650 -8.652 -8.635 1.00 90.25 84 ILE A CA 1
ATOM 669 C C . ILE A 1 84 ? -5.349 -8.224 -9.297 1.00 90.25 84 ILE A C 1
ATOM 671 O O . ILE A 1 84 ? -4.277 -8.296 -8.681 1.00 90.25 84 ILE A O 1
ATOM 675 N N . SER A 1 85 ? -5.468 -7.726 -10.528 1.00 92.56 85 SER A N 1
ATOM 676 C CA . SER A 1 85 ? -4.322 -7.211 -11.266 1.00 92.56 85 SER A CA 1
ATOM 677 C C . SER A 1 85 ? -3.629 -6.091 -10.491 1.00 92.56 85 SER A C 1
ATOM 679 O O . SER A 1 85 ? -4.277 -5.195 -9.939 1.00 92.56 85 SER A O 1
ATOM 681 N N . HIS A 1 86 ? -2.304 -6.160 -10.439 1.00 93.75 86 HIS A N 1
ATOM 682 C CA . HIS A 1 86 ? -1.453 -5.141 -9.852 1.00 93.75 86 HIS A CA 1
ATOM 683 C C . HIS A 1 86 ? -0.343 -4.769 -10.826 1.00 93.75 86 HIS A C 1
ATOM 685 O O . HIS A 1 86 ? 0.267 -5.618 -11.466 1.00 93.75 86 HIS A O 1
ATOM 691 N N . THR A 1 87 ? -0.040 -3.480 -10.891 1.00 94.06 87 THR A N 1
ATOM 692 C CA . THR A 1 87 ? 1.098 -2.951 -11.632 1.00 94.06 87 THR A CA 1
ATOM 693 C C . THR A 1 87 ? 2.232 -2.637 -10.668 1.00 94.06 87 THR A C 1
ATOM 695 O O . THR A 1 87 ? 2.059 -1.875 -9.712 1.00 94.06 87 THR A O 1
ATOM 698 N N . VAL A 1 88 ? 3.405 -3.202 -10.941 1.00 93.94 88 VAL A N 1
ATOM 699 C CA . VAL A 1 88 ? 4.678 -2.785 -10.353 1.00 93.94 88 VAL A CA 1
ATOM 700 C C . VAL A 1 88 ? 5.195 -1.601 -11.166 1.00 93.94 88 VAL A C 1
ATOM 702 O O . VAL A 1 88 ? 5.186 -1.643 -12.397 1.00 93.94 88 VAL A O 1
ATOM 705 N N . TYR A 1 89 ? 5.651 -0.542 -10.506 1.00 92.56 89 TYR A N 1
ATOM 706 C CA . TYR A 1 89 ? 6.150 0.670 -11.155 1.00 92.56 89 TYR A CA 1
ATOM 707 C C . TYR A 1 89 ? 7.468 1.140 -10.540 1.00 92.56 89 TYR A C 1
ATOM 709 O O . TYR A 1 89 ? 7.771 0.853 -9.381 1.00 92.56 89 TYR A O 1
ATOM 717 N N . LEU A 1 90 ? 8.238 1.890 -11.329 1.00 92.25 90 LEU A N 1
ATOM 718 C CA . LEU A 1 90 ? 9.360 2.684 -10.838 1.00 92.25 90 LEU A CA 1
ATOM 719 C C . LEU A 1 90 ? 8.891 4.120 -10.625 1.00 92.25 90 LEU A C 1
ATOM 721 O O . LEU A 1 90 ? 8.166 4.652 -11.463 1.00 92.25 90 LEU A O 1
ATOM 725 N N . ALA A 1 91 ? 9.322 4.750 -9.539 1.00 91.19 91 ALA A N 1
ATOM 726 C CA . ALA A 1 91 ? 9.010 6.143 -9.237 1.00 91.19 91 ALA A CA 1
ATOM 727 C C . ALA A 1 91 ? 10.240 6.909 -8.745 1.00 91.19 91 ALA A C 1
ATOM 729 O O . ALA A 1 91 ? 11.094 6.349 -8.057 1.00 91.19 91 ALA A O 1
ATOM 730 N N . ASN A 1 92 ? 10.311 8.197 -9.080 1.00 89.31 92 ASN A N 1
ATOM 731 C CA . ASN A 1 92 ? 11.337 9.121 -8.605 1.00 89.31 92 ASN A CA 1
ATOM 732 C C . ASN A 1 92 ? 10.717 10.145 -7.646 1.00 89.31 92 ASN A C 1
ATOM 734 O O . ASN A 1 92 ? 9.958 11.008 -8.083 1.00 89.31 92 ASN A O 1
ATOM 738 N N . SER A 1 93 ? 11.033 10.046 -6.353 1.00 84.06 93 SER A N 1
ATOM 739 C CA . SER A 1 93 ? 10.614 11.028 -5.331 1.00 84.06 93 SER A CA 1
ATOM 740 C C . SER A 1 93 ? 11.780 11.697 -4.616 1.00 84.06 93 SER A C 1
ATOM 742 O O . SER A 1 93 ? 11.878 12.908 -4.565 1.00 84.06 93 SER A O 1
ATOM 744 N N . SER A 1 94 ? 12.694 10.913 -4.058 1.00 81.00 94 SER A N 1
ATOM 745 C CA . SER A 1 94 ? 13.983 11.396 -3.521 1.00 81.00 94 SER A CA 1
ATOM 746 C C . SER A 1 94 ? 15.170 10.598 -4.068 1.00 81.00 94 SER A C 1
ATOM 748 O O . SER A 1 94 ? 16.328 10.922 -3.819 1.00 81.00 94 SER A O 1
ATOM 750 N N . ALA A 1 95 ? 14.839 9.475 -4.695 1.00 84.75 95 ALA A N 1
ATOM 751 C CA . ALA A 1 95 ? 15.658 8.456 -5.319 1.00 84.75 95 ALA A CA 1
ATOM 752 C C . ALA A 1 95 ? 14.686 7.552 -6.098 1.00 84.75 95 ALA A C 1
ATOM 754 O O . ALA A 1 95 ? 13.475 7.581 -5.836 1.00 84.75 95 ALA A O 1
ATOM 755 N N . ILE A 1 96 ? 15.213 6.722 -6.999 1.00 88.94 96 ILE A N 1
ATOM 756 C CA . ILE A 1 96 ? 14.412 5.709 -7.692 1.00 88.94 96 ILE A CA 1
ATOM 757 C C . ILE A 1 96 ? 13.944 4.651 -6.691 1.00 88.94 96 ILE A C 1
ATOM 759 O O . ILE A 1 96 ? 14.755 4.077 -5.959 1.00 88.94 96 ILE A O 1
ATOM 763 N N . LYS A 1 97 ? 12.641 4.376 -6.707 1.00 89.06 97 LYS A N 1
ATOM 764 C CA . LYS A 1 97 ? 11.963 3.379 -5.877 1.00 89.06 97 LYS A CA 1
ATOM 765 C C . LYS A 1 97 ? 11.099 2.477 -6.731 1.00 89.06 97 LYS A C 1
ATOM 767 O O . LYS A 1 97 ? 10.682 2.859 -7.823 1.00 89.06 97 LYS A O 1
ATOM 772 N N . VAL A 1 98 ? 10.819 1.302 -6.193 1.00 91.94 98 VAL A N 1
ATOM 773 C CA . VAL A 1 98 ? 9.774 0.412 -6.684 1.00 91.94 98 VAL A CA 1
ATOM 774 C C . VAL A 1 98 ? 8.530 0.595 -5.822 1.00 91.94 98 VAL A C 1
ATOM 776 O O . VAL A 1 98 ? 8.638 0.837 -4.622 1.00 91.94 98 VAL A O 1
ATOM 779 N N . GLY A 1 99 ? 7.358 0.502 -6.436 1.00 91.44 99 GLY A N 1
ATOM 780 C CA . GLY A 1 99 ? 6.094 0.420 -5.720 1.00 91.44 99 GLY A CA 1
ATOM 781 C C . GLY A 1 99 ? 5.080 -0.411 -6.489 1.00 91.44 99 GLY A C 1
ATOM 782 O O . GLY A 1 99 ? 5.282 -0.744 -7.660 1.00 91.44 99 GLY A O 1
ATOM 783 N N . ILE A 1 100 ? 3.973 -0.734 -5.822 1.00 93.00 100 ILE A N 1
ATOM 784 C CA . ILE A 1 100 ? 2.865 -1.486 -6.413 1.00 93.00 100 ILE A CA 1
ATOM 785 C C . ILE A 1 100 ? 1.544 -0.722 -6.310 1.00 93.00 100 ILE A C 1
ATOM 787 O O . ILE A 1 100 ? 1.259 -0.004 -5.340 1.00 93.00 100 ILE A O 1
ATOM 791 N N . THR A 1 101 ? 0.698 -0.893 -7.319 1.00 91.44 101 THR A N 1
ATOM 792 C CA . THR A 1 101 ? -0.639 -0.305 -7.373 1.00 91.44 101 THR A CA 1
ATOM 793 C C . THR A 1 101 ? -1.632 -1.253 -8.020 1.00 91.44 101 THR A C 1
ATOM 795 O O . THR A 1 101 ? -1.257 -2.090 -8.829 1.00 91.44 101 THR A O 1
ATOM 798 N N . LYS A 1 102 ? -2.908 -1.099 -7.674 1.00 89.00 102 LYS A N 1
ATOM 799 C CA . LYS A 1 102 ? -4.032 -1.737 -8.374 1.00 89.00 102 LYS A CA 1
ATOM 800 C C . LYS A 1 102 ? -4.611 -0.855 -9.491 1.00 89.00 102 LYS A C 1
ATOM 802 O O . LYS A 1 102 ? -5.573 -1.238 -10.143 1.00 89.00 102 LYS A O 1
ATOM 807 N N . GLU A 1 103 ? -4.102 0.368 -9.647 1.00 79.19 103 GLU A N 1
ATOM 808 C CA . GLU A 1 103 ? -4.549 1.305 -10.681 1.00 79.19 103 GLU A CA 1
ATOM 809 C C . GLU A 1 103 ? -3.991 0.916 -12.049 1.00 79.19 103 GLU A C 1
ATOM 811 O O . GLU A 1 103 ? -2.787 0.701 -12.186 1.00 79.19 103 GLU A O 1
ATOM 816 N N . ASN A 1 104 ? -4.861 0.891 -13.058 1.00 72.25 104 ASN A N 1
ATOM 817 C CA . ASN A 1 104 ? -4.491 0.724 -14.458 1.00 72.25 104 ASN A CA 1
ATOM 818 C C . ASN A 1 104 ? -5.357 1.665 -15.333 1.00 72.25 104 ASN A C 1
ATOM 820 O O . ASN A 1 104 ? -6.587 1.561 -15.267 1.00 72.25 104 ASN A O 1
ATOM 824 N N . PRO A 1 105 ? -4.772 2.598 -16.114 1.00 68.31 105 PRO A N 1
ATOM 825 C CA . PRO A 1 105 ? -3.352 2.957 -16.124 1.00 68.31 105 PRO A CA 1
ATOM 826 C C . PRO A 1 105 ? -2.927 3.570 -14.784 1.00 68.31 105 PRO A C 1
ATOM 828 O O . PRO A 1 105 ? -3.741 4.164 -14.073 1.00 68.31 105 PRO A O 1
ATOM 831 N N . VAL A 1 106 ? -1.647 3.427 -14.430 1.00 71.38 106 VAL A N 1
ATOM 832 C CA . VAL A 1 106 ? -1.106 4.074 -13.228 1.00 71.38 106 VAL A CA 1
ATOM 833 C C . VAL A 1 106 ? -1.205 5.583 -13.423 1.00 71.38 106 VAL A C 1
ATOM 835 O O . VAL A 1 106 ? -0.590 6.122 -14.341 1.00 71.38 106 VAL A O 1
ATOM 838 N N . SER A 1 107 ? -2.026 6.242 -12.605 1.00 69.75 107 SER A N 1
ATOM 839 C CA . SER A 1 107 ? -2.358 7.658 -12.796 1.00 69.75 107 SER A CA 1
ATOM 840 C C . SER A 1 107 ? -1.712 8.532 -11.725 1.00 69.75 107 SER A C 1
ATOM 842 O O . SER A 1 107 ? -0.854 9.349 -12.044 1.00 69.75 107 SER A O 1
ATOM 844 N N . ASN A 1 108 ? -2.069 8.310 -10.455 1.00 70.31 108 ASN A N 1
ATOM 845 C CA . ASN A 1 108 ? -1.764 9.247 -9.369 1.00 70.31 108 ASN A CA 1
ATOM 846 C C . ASN A 1 108 ? -1.060 8.605 -8.169 1.00 70.31 108 ASN A C 1
ATOM 848 O O . ASN A 1 108 ? -0.484 9.323 -7.358 1.00 70.31 108 ASN A O 1
ATOM 852 N N . ARG A 1 109 ? -1.024 7.269 -8.067 1.00 75.88 109 ARG A N 1
ATOM 853 C CA . ARG A 1 109 ? -0.426 6.550 -6.925 1.00 75.88 109 ARG A CA 1
ATOM 854 C C . ARG A 1 109 ? 0.979 7.033 -6.538 1.00 75.88 109 ARG A C 1
ATOM 856 O O . ARG A 1 109 ? 1.283 7.155 -5.356 1.00 75.88 109 ARG A O 1
ATOM 863 N N . TRP A 1 110 ? 1.859 7.261 -7.514 1.00 73.06 110 TRP A N 1
ATOM 864 C CA . TRP A 1 110 ? 3.218 7.735 -7.236 1.00 73.06 110 TRP A CA 1
ATOM 865 C C . TRP A 1 110 ? 3.230 9.207 -6.797 1.00 73.06 110 TRP A C 1
ATOM 867 O O . TRP A 1 110 ? 4.057 9.575 -5.967 1.00 73.06 110 TRP A O 1
ATOM 877 N N . VAL A 1 111 ? 2.283 10.022 -7.278 1.00 74.44 111 VAL A N 1
ATOM 878 C CA . VAL A 1 111 ? 2.134 11.435 -6.897 1.00 74.44 111 VAL A CA 1
ATOM 879 C C . VAL A 1 111 ? 1.703 11.526 -5.437 1.00 74.44 111 VAL A C 1
ATOM 881 O O . VAL A 1 111 ? 2.307 12.270 -4.670 1.00 74.44 111 VAL A O 1
ATOM 884 N N . ASP A 1 112 ? 0.758 10.679 -5.019 1.00 74.25 112 ASP A N 1
ATOM 885 C CA . ASP A 1 112 ? 0.323 10.569 -3.619 1.00 74.25 112 ASP A CA 1
ATOM 886 C C . ASP A 1 112 ? 1.474 10.173 -2.672 1.00 74.25 112 ASP A C 1
ATOM 888 O O . ASP A 1 112 ? 1.427 10.439 -1.472 1.00 74.25 112 ASP A O 1
ATOM 892 N N . GLN A 1 113 ? 2.531 9.549 -3.204 1.00 73.50 113 GLN A N 1
ATOM 893 C CA . GLN A 1 113 ? 3.749 9.170 -2.477 1.00 73.50 113 GLN A CA 1
ATOM 894 C C . GLN A 1 113 ? 4.890 10.197 -2.624 1.00 73.50 113 GLN A C 1
ATOM 896 O O . GLN A 1 113 ? 6.031 9.916 -2.240 1.00 73.50 113 GLN A O 1
ATOM 901 N N . GLY A 1 114 ? 4.599 11.375 -3.183 1.00 77.62 114 GLY A N 1
ATOM 902 C CA . GLY A 1 114 ? 5.552 12.469 -3.367 1.00 77.62 114 GLY A CA 1
ATOM 903 C C . GLY A 1 114 ? 6.556 12.241 -4.498 1.00 77.62 114 GLY A C 1
ATOM 904 O O . GLY A 1 114 ? 7.667 12.762 -4.434 1.00 77.62 114 GLY A O 1
ATOM 905 N N . ALA A 1 115 ? 6.227 11.414 -5.494 1.00 85.12 115 ALA A N 1
ATOM 906 C CA . ALA A 1 115 ? 7.056 11.227 -6.681 1.00 85.12 115 ALA A CA 1
ATOM 907 C C . ALA A 1 115 ? 6.680 12.193 -7.809 1.00 85.12 115 ALA A C 1
ATOM 909 O O . ALA A 1 115 ? 5.502 12.392 -8.100 1.00 85.12 115 ALA A O 1
ATOM 910 N N . VAL A 1 116 ? 7.698 12.715 -8.491 1.00 86.56 116 VAL A N 1
ATOM 911 C CA . VAL A 1 116 ? 7.559 13.630 -9.637 1.00 86.56 116 VAL A CA 1
ATOM 912 C C . VAL A 1 116 ? 7.579 12.907 -10.982 1.00 86.56 116 VAL A C 1
ATOM 914 O O . VAL A 1 116 ? 7.088 13.426 -11.979 1.00 86.56 116 VAL A O 1
ATOM 917 N N . GLN A 1 117 ? 8.129 11.692 -11.026 1.00 88.88 117 GLN A N 1
ATOM 918 C CA . GLN A 1 117 ? 8.115 10.833 -12.209 1.00 88.88 117 GLN A CA 1
ATOM 919 C C . GLN A 1 117 ? 7.718 9.414 -11.814 1.00 88.88 117 GLN A C 1
ATOM 921 O O . GLN A 1 117 ? 8.094 8.931 -10.742 1.00 88.88 117 GLN A O 1
ATOM 926 N N . GLY A 1 118 ? 7.041 8.714 -12.720 1.00 89.94 118 GLY A N 1
ATOM 927 C CA . GLY A 1 118 ? 6.779 7.291 -12.580 1.00 89.94 118 GLY A CA 1
ATOM 928 C C . GLY A 1 118 ? 6.543 6.614 -13.922 1.00 89.94 118 GLY A C 1
ATOM 929 O O . GLY A 1 118 ? 6.040 7.234 -14.857 1.00 89.94 118 GLY A O 1
ATOM 930 N N . ILE A 1 119 ? 6.943 5.345 -14.024 1.00 91.62 119 ILE A N 1
ATOM 931 C CA . ILE A 1 119 ? 6.680 4.502 -15.195 1.00 91.62 119 ILE A CA 1
ATOM 932 C C . ILE A 1 119 ? 6.243 3.098 -14.758 1.00 91.62 119 ILE A C 1
ATOM 934 O O . ILE A 1 119 ? 6.806 2.551 -13.803 1.00 91.62 119 ILE A O 1
ATOM 938 N N . PRO A 1 120 ? 5.286 2.466 -15.458 1.00 92.25 120 PRO A N 1
ATOM 939 C CA . PRO A 1 120 ? 4.941 1.074 -15.208 1.00 92.25 120 PRO A CA 1
ATOM 940 C C . PRO A 1 120 ? 6.094 0.151 -15.622 1.00 92.25 120 PRO A C 1
ATOM 942 O O . PRO A 1 120 ? 6.698 0.301 -16.693 1.00 92.25 120 PRO A O 1
ATOM 945 N N . LEU A 1 121 ? 6.393 -0.830 -14.776 1.00 92.50 121 LEU A N 1
ATOM 946 C CA . LEU A 1 121 ? 7.392 -1.861 -15.031 1.00 92.50 121 LEU A CA 1
ATOM 947 C C . LEU A 1 121 ? 6.725 -3.098 -15.634 1.00 92.50 121 LEU A C 1
ATOM 949 O O . LEU A 1 121 ? 6.995 -3.414 -16.793 1.00 92.50 121 LEU A O 1
ATOM 953 N N . VAL A 1 122 ? 5.827 -3.728 -14.871 1.00 93.44 122 VAL A N 1
ATOM 954 C CA . VAL A 1 122 ? 5.131 -4.971 -15.226 1.00 93.44 122 VAL A CA 1
ATOM 955 C C . VAL A 1 122 ? 3.759 -5.029 -14.550 1.00 93.44 122 VAL A C 1
ATOM 957 O O . VAL A 1 122 ? 3.601 -4.564 -13.421 1.00 93.44 122 VAL A O 1
ATOM 960 N N . GLU A 1 123 ? 2.776 -5.598 -15.242 1.00 95.00 123 GLU A N 1
ATOM 961 C CA . GLU A 1 123 ? 1.459 -5.929 -14.694 1.00 95.00 123 GLU A CA 1
ATOM 962 C C . GLU A 1 123 ? 1.407 -7.430 -14.380 1.00 95.00 123 GLU A C 1
ATOM 964 O O . GLU A 1 123 ? 1.858 -8.255 -15.174 1.00 95.00 123 GLU A O 1
ATOM 969 N N . VAL A 1 124 ? 0.890 -7.781 -13.205 1.00 95.31 124 VAL A N 1
ATOM 970 C CA . VAL A 1 124 ? 0.779 -9.158 -12.712 1.00 95.31 124 VAL A CA 1
ATOM 971 C C . VAL A 1 124 ? -0.633 -9.433 -12.216 1.00 95.31 124 VAL A C 1
ATOM 973 O O . VAL A 1 124 ? -1.332 -8.530 -11.766 1.00 95.31 124 VAL A O 1
ATOM 976 N N . SER A 1 125 ? -1.052 -10.694 -12.268 1.00 93.69 125 SER A N 1
ATOM 977 C CA . SER A 1 125 ? -2.426 -11.108 -11.963 1.00 93.69 125 SER A CA 1
ATOM 978 C C . SER A 1 125 ? -2.765 -11.130 -10.473 1.00 93.69 125 SER A C 1
ATOM 980 O O . SER A 1 125 ? -3.945 -11.143 -10.125 1.00 93.69 125 SER A O 1
ATOM 982 N N . THR A 1 126 ? -1.763 -11.140 -9.587 1.00 94.62 126 THR A N 1
ATOM 983 C CA . THR A 1 126 ? -1.983 -11.189 -8.140 1.00 94.62 126 THR A CA 1
ATOM 984 C C . THR A 1 126 ? -1.165 -10.145 -7.395 1.00 94.62 126 THR A C 1
ATOM 986 O O . THR A 1 126 ? -0.033 -9.803 -7.749 1.00 94.62 126 THR A O 1
ATOM 989 N N . ARG A 1 127 ? -1.718 -9.681 -6.274 1.00 95.00 127 ARG A N 1
ATOM 990 C CA . ARG A 1 127 ? -1.032 -8.782 -5.346 1.00 95.00 127 ARG A CA 1
ATOM 991 C C . ARG A 1 127 ? 0.241 -9.406 -4.769 1.00 95.00 127 ARG A C 1
ATOM 993 O O . ARG A 1 127 ? 1.208 -8.698 -4.495 1.00 95.00 127 ARG A O 1
ATOM 1000 N N . ARG A 1 128 ? 0.230 -10.727 -4.566 1.00 95.94 128 ARG A N 1
ATOM 1001 C CA . ARG A 1 128 ? 1.368 -11.479 -4.031 1.00 95.94 128 ARG A CA 1
ATOM 1002 C C . ARG A 1 128 ? 2.558 -11.416 -4.975 1.00 95.94 128 ARG A C 1
ATOM 1004 O O . ARG A 1 128 ? 3.659 -11.118 -4.525 1.00 95.94 128 ARG A O 1
ATOM 1011 N N . ASP A 1 129 ? 2.331 -11.653 -6.263 1.00 96.56 129 ASP A N 1
ATOM 1012 C CA . ASP A 1 129 ? 3.401 -11.629 -7.261 1.00 96.56 129 ASP A CA 1
ATOM 1013 C C . ASP A 1 129 ? 3.995 -10.225 -7.380 1.00 96.56 129 ASP A C 1
ATOM 1015 O O . ASP A 1 129 ? 5.215 -10.072 -7.422 1.00 96.56 129 ASP A O 1
ATOM 1019 N N . ALA A 1 130 ? 3.151 -9.190 -7.298 1.00 96.19 130 ALA A N 1
ATOM 1020 C CA . ALA A 1 130 ? 3.615 -7.806 -7.253 1.00 96.19 130 ALA A CA 1
ATOM 1021 C C . ALA A 1 130 ? 4.518 -7.560 -6.033 1.00 96.19 130 ALA A C 1
ATOM 1023 O O . ALA A 1 130 ? 5.571 -6.945 -6.169 1.00 96.19 130 ALA A O 1
ATOM 1024 N N . GLY A 1 131 ? 4.142 -8.084 -4.860 1.00 96.12 131 GLY A N 1
ATOM 1025 C CA . GLY A 1 131 ? 4.949 -7.996 -3.640 1.00 96.12 131 GLY A CA 1
ATOM 1026 C C . GLY A 1 131 ? 6.271 -8.759 -3.712 1.00 96.12 131 GLY A C 1
ATOM 1027 O O . GLY A 1 131 ? 7.278 -8.280 -3.200 1.00 96.12 131 GLY A O 1
ATOM 1028 N N . ILE A 1 132 ? 6.303 -9.926 -4.362 1.00 96.94 132 ILE A N 1
ATOM 1029 C CA . ILE A 1 132 ? 7.550 -10.677 -4.580 1.00 96.94 132 ILE A CA 1
ATOM 1030 C C . ILE A 1 132 ? 8.502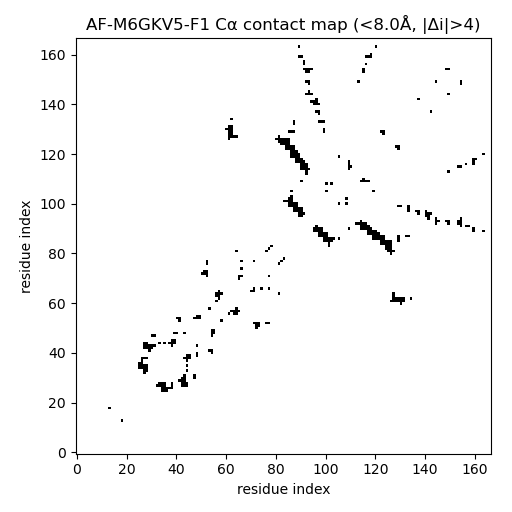 -9.858 -5.452 1.00 96.94 132 ILE A C 1
ATOM 1032 O O . ILE A 1 132 ? 9.663 -9.683 -5.091 1.00 96.94 132 ILE A O 1
ATOM 1036 N N . ILE A 1 133 ? 8.002 -9.309 -6.560 1.00 96.25 133 ILE A N 1
ATOM 1037 C CA . ILE A 1 133 ? 8.798 -8.475 -7.466 1.00 96.25 133 ILE A CA 1
ATOM 1038 C C . ILE A 1 133 ? 9.284 -7.210 -6.746 1.00 96.25 133 ILE A C 1
ATOM 1040 O O . ILE A 1 133 ? 10.467 -6.884 -6.815 1.00 96.25 133 ILE A O 1
ATOM 1044 N N . GLU A 1 134 ? 8.402 -6.519 -6.017 1.00 95.12 134 GLU A N 1
ATOM 1045 C CA . GLU A 1 134 ? 8.750 -5.341 -5.212 1.00 95.12 134 GLU A CA 1
ATOM 1046 C C . GLU A 1 134 ? 9.868 -5.652 -4.211 1.00 95.12 134 GLU A C 1
ATOM 1048 O O . GLU A 1 134 ? 10.851 -4.916 -4.133 1.00 95.12 134 GLU A O 1
ATOM 1053 N N . LYS A 1 135 ? 9.754 -6.767 -3.483 1.00 94.56 135 LYS A N 1
ATOM 1054 C CA . LYS A 1 135 ? 10.739 -7.196 -2.487 1.00 94.56 135 LYS A CA 1
ATOM 1055 C C . LYS A 1 135 ? 12.095 -7.544 -3.089 1.00 94.56 135 LYS A C 1
ATOM 1057 O O . LYS A 1 135 ? 13.118 -7.319 -2.447 1.00 94.56 135 LYS A O 1
ATOM 1062 N N . GLU A 1 136 ? 12.130 -8.121 -4.283 1.00 94.56 136 GLU A N 1
ATOM 1063 C CA . GLU A 1 136 ? 13.394 -8.400 -4.965 1.00 94.56 136 GLU A CA 1
ATOM 1064 C C . GLU A 1 136 ? 14.029 -7.113 -5.507 1.00 94.56 136 GLU A C 1
ATOM 1066 O O . GLU A 1 136 ? 15.223 -6.881 -5.313 1.00 94.56 136 GLU A O 1
ATOM 1071 N N . LEU A 1 137 ? 13.231 -6.219 -6.096 1.00 93.00 137 LEU A N 1
ATOM 1072 C CA . LEU A 1 137 ? 13.713 -4.936 -6.610 1.00 93.00 137 LEU A CA 1
ATOM 1073 C C . LEU A 1 137 ? 14.171 -3.982 -5.498 1.00 93.00 137 LEU A C 1
ATOM 1075 O O . LEU A 1 137 ? 15.127 -3.231 -5.695 1.00 93.00 137 LEU A O 1
ATOM 1079 N N . SER A 1 138 ? 13.560 -4.025 -4.313 1.00 90.31 138 SER A N 1
ATOM 1080 C CA . SER A 1 138 ? 13.969 -3.198 -3.170 1.00 90.31 138 SER A CA 1
ATOM 1081 C C . SER A 1 138 ? 15.335 -3.580 -2.588 1.00 90.31 138 SER A C 1
ATOM 1083 O O . SER A 1 138 ? 15.927 -2.786 -1.862 1.00 90.31 138 SER A O 1
ATOM 1085 N N . LYS A 1 139 ? 15.898 -4.746 -2.942 1.00 90.69 139 LYS A N 1
ATOM 1086 C CA . LYS A 1 139 ? 17.284 -5.108 -2.581 1.00 90.69 139 LYS A CA 1
ATOM 1087 C C . LYS A 1 139 ? 18.325 -4.303 -3.360 1.00 90.69 139 LYS A C 1
ATOM 1089 O O . LYS A 1 139 ? 19.436 -4.111 -2.874 1.00 90.69 139 LYS A O 1
ATOM 1094 N N . VAL A 1 140 ? 17.980 -3.868 -4.572 1.00 89.25 140 VAL A N 1
ATOM 1095 C CA . VAL A 1 140 ? 18.878 -3.155 -5.500 1.00 89.25 140 VAL A CA 1
ATOM 1096 C C . VAL A 1 140 ? 18.482 -1.690 -5.711 1.00 89.25 140 VAL A C 1
ATOM 1098 O O . VAL A 1 140 ? 19.262 -0.907 -6.255 1.00 89.25 140 VAL A O 1
ATOM 1101 N N . LEU A 1 141 ? 17.283 -1.301 -5.275 1.00 86.25 141 LEU A N 1
ATOM 1102 C CA . LEU A 1 141 ? 16.782 0.072 -5.260 1.00 86.25 141 LEU A CA 1
ATOM 1103 C C . LEU A 1 141 ? 16.743 0.617 -3.828 1.00 86.25 141 LEU A C 1
ATOM 1105 O O . LEU A 1 141 ? 16.643 -0.124 -2.858 1.00 86.25 141 LEU A O 1
ATOM 1109 N N . SER A 1 142 ? 16.824 1.939 -3.678 1.00 71.94 142 SER A N 1
ATOM 1110 C CA . SER A 1 142 ? 16.819 2.570 -2.356 1.00 71.94 142 SER A CA 1
ATOM 1111 C C . SER A 1 142 ? 15.430 2.500 -1.714 1.00 71.94 142 SER A C 1
ATOM 1113 O O . SER A 1 142 ? 14.563 3.300 -2.051 1.00 71.94 142 SER A O 1
ATOM 1115 N N . ASP A 1 143 ? 15.250 1.638 -0.715 1.00 62.38 143 ASP A N 1
ATOM 1116 C CA . ASP A 1 143 ? 14.002 1.519 0.063 1.00 62.38 143 ASP A CA 1
ATOM 1117 C C . ASP A 1 143 ? 13.708 2.757 0.944 1.00 62.38 143 ASP A C 1
ATOM 1119 O O . ASP A 1 143 ? 12.569 3.076 1.287 1.00 62.38 143 ASP A O 1
ATOM 1123 N N . ARG A 1 144 ? 14.738 3.536 1.307 1.00 61.84 144 ARG A N 1
ATOM 1124 C CA . ARG A 1 144 ? 14.566 4.655 2.243 1.00 61.84 144 ARG A CA 1
ATOM 1125 C C . ARG A 1 144 ? 14.170 5.947 1.548 1.00 61.84 144 ARG A C 1
ATOM 1127 O O . ARG A 1 144 ? 14.915 6.530 0.762 1.00 61.84 144 ARG A O 1
ATOM 1134 N N . THR A 1 145 ? 13.007 6.452 1.937 1.00 62.31 145 THR A N 1
ATOM 1135 C CA . THR A 1 145 ? 12.598 7.825 1.658 1.00 62.31 145 THR A CA 1
ATOM 1136 C C . THR A 1 145 ? 13.101 8.742 2.765 1.00 62.31 145 THR A C 1
ATOM 1138 O O . THR A 1 145 ? 12.666 8.633 3.909 1.00 62.31 145 THR A O 1
ATOM 1141 N N . THR A 1 146 ? 14.005 9.667 2.446 1.00 71.38 146 THR A N 1
ATOM 1142 C CA . THR A 1 146 ? 14.354 10.749 3.372 1.00 71.38 146 THR A CA 1
ATOM 1143 C C . THR A 1 146 ? 13.233 11.780 3.325 1.00 71.38 146 THR A C 1
ATOM 1145 O O . THR A 1 146 ? 13.168 12.570 2.385 1.00 71.38 146 THR A O 1
ATOM 1148 N N . TRP A 1 147 ? 12.338 11.768 4.314 1.00 74.62 147 TRP A N 1
ATOM 1149 C CA . TRP A 1 147 ? 11.194 12.687 4.358 1.00 74.62 147 TRP A CA 1
ATOM 1150 C C . TRP A 1 147 ? 11.627 14.160 4.272 1.00 74.62 147 TRP A C 1
ATOM 1152 O O . TRP A 1 147 ? 10.942 14.949 3.634 1.00 74.62 147 TRP A O 1
ATOM 1162 N N . GLN A 1 148 ? 12.803 14.521 4.809 1.00 81.12 148 GLN A N 1
ATOM 1163 C CA . GLN A 1 148 ? 13.345 15.878 4.671 1.00 81.12 148 GLN A CA 1
ATOM 1164 C C . GLN A 1 148 ? 13.534 16.269 3.203 1.00 81.12 148 GLN A C 1
ATOM 1166 O O . GLN A 1 148 ? 13.161 17.372 2.821 1.00 81.12 148 GLN A O 1
ATOM 1171 N N . LYS A 1 149 ? 14.060 15.364 2.365 1.00 76.75 149 LYS A N 1
ATOM 1172 C CA . LYS A 1 149 ? 14.260 15.622 0.931 1.00 76.75 149 LYS A CA 1
ATOM 1173 C C . LYS A 1 149 ? 12.932 15.789 0.199 1.00 76.75 149 LYS A C 1
ATOM 1175 O O . LYS A 1 149 ? 12.830 16.689 -0.614 1.00 76.75 149 LYS A O 1
ATOM 1180 N N . MET A 1 150 ? 11.919 14.991 0.548 1.00 72.94 150 MET A N 1
ATOM 1181 C CA . MET A 1 150 ? 10.577 15.092 -0.044 1.00 72.94 150 MET A CA 1
ATOM 1182 C C . MET A 1 150 ? 9.919 16.462 0.199 1.00 72.94 150 MET A C 1
ATOM 1184 O O . MET A 1 150 ? 9.154 16.924 -0.634 1.00 72.94 150 MET A O 1
ATOM 1188 N N . VAL A 1 151 ? 10.207 17.116 1.329 1.00 79.31 151 VAL A N 1
ATOM 1189 C CA . VAL A 1 151 ? 9.621 18.428 1.678 1.00 79.31 151 VAL A CA 1
ATOM 1190 C C . VAL A 1 151 ? 10.530 19.598 1.268 1.00 79.31 151 VAL A C 1
ATOM 1192 O O . VAL A 1 151 ? 10.105 20.748 1.295 1.00 79.31 151 VAL A O 1
ATOM 1195 N N . SER A 1 152 ? 11.781 19.326 0.879 1.00 80.38 152 SER A N 1
ATOM 1196 C CA . SER A 1 152 ? 12.771 20.364 0.544 1.00 80.38 152 SER A CA 1
ATOM 1197 C C . SER A 1 152 ? 12.721 20.826 -0.915 1.00 80.38 152 SER A C 1
ATOM 1199 O O . SER A 1 152 ? 13.392 21.797 -1.255 1.00 80.38 152 SER A O 1
ATOM 1201 N N . GLY A 1 153 ? 11.957 20.147 -1.769 1.00 78.31 153 GLY A N 1
ATOM 1202 C CA . GLY A 1 153 ? 11.828 20.462 -3.189 1.00 78.31 153 GLY A CA 1
ATOM 1203 C C . GLY A 1 153 ? 11.728 19.206 -4.047 1.00 78.31 153 GLY A C 1
ATOM 1204 O O . GLY A 1 153 ? 11.834 18.085 -3.545 1.00 78.31 153 GLY A O 1
ATOM 1205 N N . ASP A 1 154 ? 11.535 19.415 -5.344 1.00 80.94 154 ASP A N 1
ATOM 1206 C CA . ASP A 1 154 ? 11.458 18.324 -6.311 1.00 80.94 154 ASP A CA 1
ATOM 1207 C C . ASP A 1 154 ? 12.831 17.649 -6.484 1.00 80.94 154 ASP A C 1
ATOM 1209 O O . ASP A 1 154 ? 13.864 18.328 -6.479 1.00 80.94 154 ASP A O 1
ATOM 1213 N N . PRO A 1 155 ? 12.887 16.311 -6.628 1.00 83.94 155 PRO A N 1
ATOM 1214 C CA . PRO A 1 155 ? 14.133 15.626 -6.930 1.00 83.94 155 PRO A CA 1
ATOM 1215 C C . PRO A 1 155 ? 14.590 15.946 -8.355 1.00 83.94 155 PRO A C 1
ATOM 1217 O O . PRO A 1 155 ? 13.783 16.202 -9.250 1.00 83.94 155 PRO A O 1
ATOM 1220 N N . GLU A 1 156 ? 15.893 15.806 -8.585 1.00 86.44 156 GLU A N 1
ATOM 1221 C CA . GLU A 1 156 ? 16.442 15.858 -9.937 1.00 86.44 156 GLU A CA 1
ATOM 1222 C C . GLU A 1 156 ? 15.765 14.811 -10.841 1.00 86.44 156 GLU A C 1
ATOM 1224 O O . GLU A 1 156 ? 15.602 13.651 -10.425 1.00 86.44 156 GLU A O 1
ATOM 1229 N N . PRO A 1 157 ? 15.367 15.185 -12.071 1.00 88.88 157 PRO A N 1
ATOM 1230 C CA . PRO A 1 157 ? 14.804 14.248 -13.029 1.00 88.88 157 PRO A CA 1
ATOM 1231 C C . PRO A 1 157 ? 15.771 13.106 -13.343 1.00 88.88 157 PRO A C 1
ATOM 1233 O O . PRO A 1 157 ? 16.973 13.307 -13.511 1.00 88.88 157 PRO A O 1
ATOM 1236 N N . VAL A 1 158 ? 15.235 11.893 -13.481 1.00 90.31 158 VAL A N 1
ATOM 1237 C CA . VAL A 1 158 ? 16.021 10.703 -13.827 1.00 90.31 158 VAL A CA 1
ATOM 1238 C C . VAL A 1 158 ? 15.424 10.011 -15.048 1.00 90.31 158 VAL A C 1
ATOM 1240 O O . VAL A 1 158 ? 14.205 10.010 -15.244 1.00 90.31 158 VAL A O 1
ATOM 1243 N N . ASP A 1 159 ? 16.275 9.392 -15.869 1.00 91.44 159 ASP A N 1
ATOM 1244 C CA . ASP A 1 159 ? 15.834 8.559 -16.989 1.00 91.44 159 ASP A CA 1
ATOM 1245 C C . ASP A 1 159 ? 15.330 7.199 -16.481 1.00 91.44 159 ASP A C 1
ATOM 1247 O O . ASP A 1 159 ? 16.065 6.212 -16.350 1.00 91.44 159 ASP A O 1
ATOM 1251 N N . LEU A 1 160 ? 14.034 7.157 -16.171 1.00 90.75 160 LEU A N 1
ATOM 1252 C CA . LEU A 1 160 ? 13.367 5.937 -15.736 1.00 90.75 160 LEU A CA 1
ATOM 1253 C C . LEU A 1 160 ? 13.308 4.879 -16.849 1.00 90.75 160 LEU A C 1
ATOM 1255 O O . LEU A 1 160 ? 13.339 3.688 -16.542 1.00 90.75 160 LEU A O 1
ATOM 1259 N N . VAL A 1 161 ? 13.260 5.275 -18.126 1.00 92.06 161 VAL A N 1
ATOM 1260 C CA . VAL A 1 161 ? 13.194 4.336 -19.260 1.00 92.06 161 VAL A CA 1
ATOM 1261 C C . VAL A 1 161 ? 14.507 3.578 -19.387 1.00 92.06 161 VAL A C 1
ATOM 1263 O O . VAL A 1 161 ? 14.505 2.356 -19.538 1.00 92.06 161 VAL A O 1
ATOM 1266 N N . PHE A 1 162 ? 15.631 4.284 -19.276 1.00 91.56 162 PHE A N 1
ATOM 1267 C CA . PHE A 1 162 ? 16.944 3.661 -19.205 1.00 91.56 162 PHE A CA 1
ATOM 1268 C C . PHE A 1 162 ? 17.050 2.737 -17.991 1.00 91.56 162 PHE A C 1
ATOM 1270 O O . PHE A 1 162 ? 17.460 1.584 -18.129 1.00 91.56 162 PHE A O 1
ATOM 1277 N N . LYS A 1 163 ? 16.607 3.196 -16.810 1.00 89.12 163 LYS A N 1
ATOM 1278 C CA . LYS A 1 163 ? 16.654 2.372 -15.596 1.00 89.12 163 LYS A CA 1
ATOM 1279 C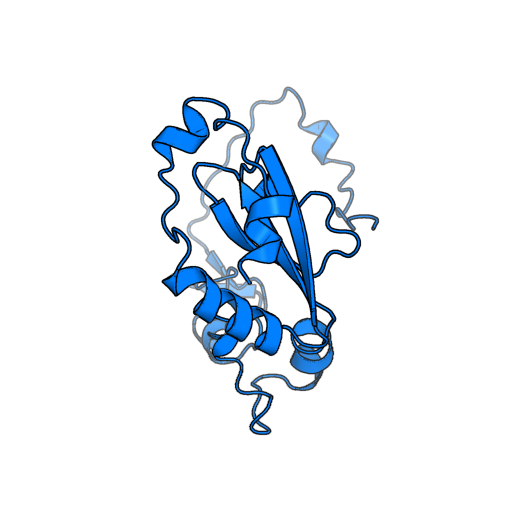 C . LYS A 1 163 ? 15.823 1.094 -15.720 1.00 89.12 163 LYS A C 1
ATOM 1281 O O . LYS A 1 163 ? 16.282 0.043 -15.286 1.00 89.12 163 LYS A O 1
ATOM 1286 N N . LYS A 1 164 ? 14.643 1.161 -16.343 1.00 90.19 164 LYS A N 1
ATOM 1287 C CA . LYS A 1 164 ? 13.774 0.002 -16.593 1.00 90.19 164 LYS A CA 1
ATOM 1288 C C . LYS A 1 164 ? 14.475 -1.102 -17.383 1.00 90.19 164 LYS A C 1
ATOM 1290 O O . LYS A 1 164 ? 14.243 -2.258 -17.080 1.00 90.19 164 LYS A O 1
ATOM 1295 N N . LYS A 1 165 ? 15.358 -0.770 -18.331 1.00 89.62 165 LYS A N 1
ATOM 1296 C CA . LYS A 1 165 ? 16.119 -1.764 -19.118 1.00 89.62 165 LYS A CA 1
ATOM 1297 C C . LYS A 1 165 ? 17.150 -2.551 -18.303 1.00 89.62 165 LYS A C 1
ATOM 1299 O O . LYS A 1 165 ? 17.719 -3.505 -18.816 1.00 89.62 165 LYS A O 1
ATOM 1304 N N . SER A 1 166 ? 17.451 -2.112 -17.080 1.00 85.25 166 SER A N 1
ATOM 1305 C CA . SER A 1 166 ? 18.386 -2.806 -16.185 1.00 85.25 166 SER A CA 1
ATOM 1306 C C . SER A 1 166 ? 17.742 -3.980 -15.433 1.00 85.25 166 SER A C 1
ATOM 1308 O O . SER A 1 166 ? 18.439 -4.638 -14.663 1.00 85.25 166 SER A O 1
ATOM 1310 N N . PHE A 1 167 ? 16.437 -4.200 -15.615 1.00 81.44 167 PHE A N 1
ATOM 1311 C CA . PHE A 1 167 ? 15.628 -5.245 -14.989 1.00 81.44 167 PHE A CA 1
ATOM 1312 C C . PHE A 1 167 ? 14.921 -6.061 -16.071 1.00 81.44 167 PHE A C 1
ATOM 1314 O O . PHE A 1 167 ? 14.737 -7.273 -15.840 1.00 81.44 167 PHE A O 1
#

Sequence (167 aa):
QKANIQENPNILNYLGKKLRLEFTGKIRCVSCGRITKKSFNQGNCFTCFQTLAENDLCILRPDTCHFHLGTCREPDWGDTHCFISHTVYLANSSAIKVGITKENPVSNRWVDQGAVQGIPLVEVSTRRDAGIIEKELSKVLSDRTTWQKMVSGDPEPVDLVFKKKSF

Foldseek 3Di:
DPPPPVPPVCVVVCPPHDDDDDDPCWQAAPVPRDTDNDADDPSHDPVCCVQPQCNDPCVVQVLPDCVVVVDGSDNVVCCVPFQAKKWWKWFAAAWIAIDIDNDVVPDCVNVVVLTPDMDTQDIDRGSNVSSVVRVVVCVVTPPDDPVVSSVVDGHDDDDVVVVSVVD

Secondary structure (DSSP, 8-state):
--------TTSGGGTTS-------S-EE-TTT--EESS-BTTTB-HHHHHH-GGGSHHHH-GGG--GGGT--SSHHHHHHHTSS-EEEEEEESSSEEEEEES-SS--SHHHHTT-SEEEEEEEESSHHHHHHHHHHHTTTS-----HHHHHH-PPPP--HHHHHTT-

Nearest PDB structures (foldseek):
  7nhz-assembly1_A  TM=3.911E-01  e=7.472E+00  Mycobacterium tuberculosis H37Rv
  2m2k-assembly1_A  TM=1.867E-01  e=7.472E+00  Serratia marce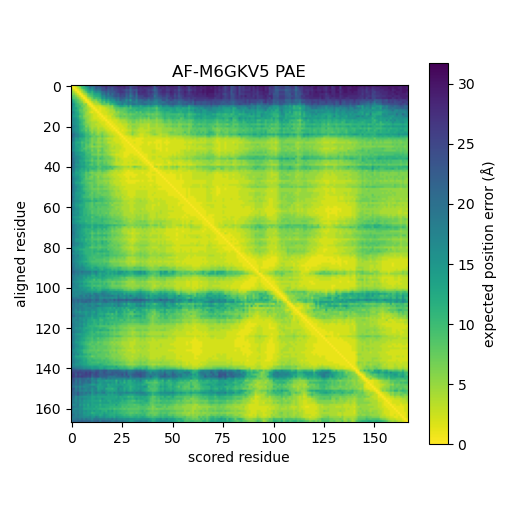scens
  5j5q-assembly2_C  TM=2.009E-01  e=8.964E+00  Streptococcus pneumoniae

pLDDT: mean 86.18, std 13.19, range [23.94, 96.94]